Protein AF-A0A7S1UF97-F1 (afdb_monomer_lite)

Sequence (145 aa):
AAAPATSHTPKGPEATPLTDEEKREKLLRYLMAQSEVFAHFLVGREDTGSGSKKTKKGKAKGGRTRMSEAAEDAALMKNALSKQRVTRLDRQPSLIQSGTMRPYQLEGLNWMIRLHDNGVNGILADEMGLGKTLQTISLVAYLRE

Organism: NCBI:txid124430

Radius of gyration: 29.17 Å; chains: 1; bounding box: 97×41×82 Å

Foldseek 3Di:
DDDDDDDDDDDPDDPDPDDPVVVVVVVVVVVVVCVVVVVVLLPPDPPPDDDDDDDDDDDDDDDPDDDDPVNVVVVVVVVVNVPQDQDQDPAFQPVPDPDGQDPVLSVLLSSVVSCVVVVHDDDDPDDPPNPVVVSVVSNVSVVVD

Secondary structure (DSSP, 8-state):
--PPP---PPPP---PPPPHHHHHHHHHHHHHHHHHHHHHHHT---------------------PPPPHHHHHHHHHHHHHHTS-----SS--TT--SS---HHHHHHHHHHHHHHHTT------PPTTS-HHHHHHHHHHHHH-

pLDDT: mean 73.64, std 20.55, range [28.66, 95.69]

Structure (mmCIF, N/CA/C/O backbone):
data_AF-A0A7S1UF97-F1
#
_entry.id   AF-A0A7S1UF97-F1
#
loop_
_atom_site.group_PDB
_atom_site.id
_atom_site.type_symbol
_atom_site.label_atom_id
_atom_site.label_alt_id
_atom_site.label_comp_id
_atom_site.label_asym_id
_atom_site.label_entity_id
_atom_site.label_seq_id
_atom_site.pdbx_PDB_ins_code
_atom_site.Cartn_x
_atom_site.Cartn_y
_atom_site.Cartn_z
_atom_site.occupancy
_atom_site.B_iso_or_equiv
_atom_site.auth_seq_id
_atom_site.auth_comp_id
_atom_site.auth_asym_id
_atom_site.auth_atom_id
_atom_site.pdbx_PDB_model_num
ATOM 1 N N . ALA A 1 1 ? 54.514 -30.286 -62.599 1.00 42.34 1 ALA A N 1
ATOM 2 C CA . ALA A 1 1 ? 53.978 -30.307 -61.225 1.00 42.34 1 ALA A CA 1
ATOM 3 C C . ALA A 1 1 ? 53.023 -29.128 -61.077 1.00 42.34 1 ALA A C 1
ATOM 5 O O . ALA A 1 1 ? 53.484 -27.996 -61.081 1.00 42.34 1 ALA A O 1
ATOM 6 N N . ALA A 1 2 ? 51.714 -29.380 -61.070 1.00 44.16 2 ALA A N 1
ATOM 7 C CA . ALA A 1 2 ? 50.690 -28.356 -60.866 1.00 44.16 2 ALA A CA 1
ATOM 8 C C . ALA A 1 2 ? 50.125 -28.534 -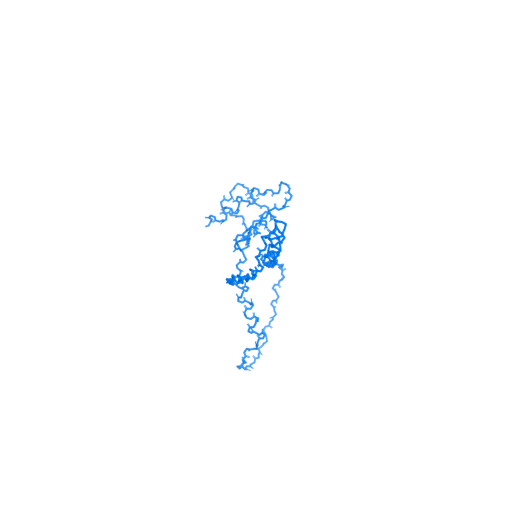59.450 1.00 44.16 2 ALA A C 1
ATOM 10 O O . ALA A 1 2 ? 49.660 -29.622 -59.114 1.00 44.16 2 ALA A O 1
ATOM 11 N N . ALA A 1 3 ? 50.242 -27.506 -58.611 1.00 51.53 3 ALA A N 1
ATOM 12 C CA . ALA A 1 3 ? 49.688 -27.498 -57.259 1.00 51.53 3 ALA A CA 1
ATOM 13 C C . ALA A 1 3 ? 48.173 -27.208 -57.307 1.00 51.53 3 ALA A C 1
ATOM 15 O O . ALA A 1 3 ? 47.750 -26.401 -58.139 1.00 51.53 3 ALA A O 1
ATOM 16 N N . PRO A 1 4 ? 47.345 -27.823 -56.443 1.00 51.22 4 PRO A N 1
ATOM 17 C CA . PRO A 1 4 ? 45.915 -27.548 -56.419 1.00 51.22 4 PRO A CA 1
ATOM 18 C C . PRO A 1 4 ? 45.621 -26.251 -55.651 1.00 51.22 4 PRO A C 1
ATOM 20 O O . PRO A 1 4 ? 46.107 -26.040 -54.541 1.00 51.22 4 PRO A O 1
ATOM 23 N N . ALA A 1 5 ? 44.804 -25.386 -56.253 1.00 52.81 5 ALA A N 1
ATOM 24 C CA . ALA A 1 5 ? 44.288 -24.176 -55.629 1.00 52.81 5 ALA A CA 1
ATOM 25 C C . ALA A 1 5 ? 43.300 -24.535 -54.506 1.00 52.81 5 ALA A C 1
ATOM 27 O O . ALA A 1 5 ? 42.268 -25.159 -54.746 1.00 52.81 5 ALA A O 1
ATOM 28 N N . THR A 1 6 ? 43.608 -24.133 -53.274 1.00 55.62 6 THR A N 1
ATOM 29 C CA . THR A 1 6 ? 42.703 -24.251 -52.127 1.00 55.62 6 THR A CA 1
ATOM 30 C C . THR A 1 6 ? 41.633 -23.164 -52.196 1.00 55.62 6 THR A C 1
ATOM 32 O O . THR A 1 6 ? 41.928 -21.976 -52.062 1.00 55.62 6 THR A O 1
ATOM 35 N N . SER A 1 7 ? 40.380 -23.570 -52.396 1.00 51.47 7 SER A N 1
ATOM 36 C CA . SER A 1 7 ? 39.206 -22.702 -52.334 1.00 51.47 7 SER A CA 1
ATOM 37 C C . SER A 1 7 ? 38.921 -22.285 -50.886 1.00 51.47 7 SER A C 1
ATOM 39 O O . SER A 1 7 ? 38.384 -23.067 -50.102 1.00 51.47 7 SER A O 1
ATOM 41 N N . HIS A 1 8 ? 39.256 -21.046 -50.528 1.00 51.09 8 HIS A N 1
ATOM 42 C CA . HIS A 1 8 ? 38.748 -20.409 -49.315 1.00 51.09 8 HIS A CA 1
ATOM 43 C C . HIS A 1 8 ? 37.303 -19.950 -49.554 1.00 51.09 8 HIS A C 1
ATOM 45 O O . HIS A 1 8 ? 37.058 -18.935 -50.201 1.00 51.09 8 HIS A O 1
ATOM 51 N N . THR A 1 9 ? 36.332 -20.690 -49.026 1.00 59.00 9 THR A N 1
ATOM 52 C CA . THR A 1 9 ? 34.966 -20.185 -48.830 1.00 59.00 9 THR A CA 1
ATOM 53 C C . THR A 1 9 ? 34.961 -19.136 -47.711 1.00 59.00 9 THR A C 1
ATOM 55 O O . THR A 1 9 ? 35.499 -19.418 -46.634 1.00 59.00 9 THR A O 1
ATOM 58 N N . PRO A 1 10 ? 34.366 -17.943 -47.906 1.00 50.44 10 PRO A N 1
ATOM 59 C CA . PRO A 1 10 ? 34.268 -16.946 -46.849 1.00 50.44 10 PRO A CA 1
ATOM 60 C C . PRO A 1 10 ? 33.275 -17.416 -45.779 1.00 50.44 10 PRO A C 1
ATOM 62 O O . PRO A 1 10 ? 32.121 -17.733 -46.068 1.00 50.44 10 PRO A O 1
ATOM 65 N N . LYS A 1 11 ? 33.749 -17.472 -44.530 1.00 56.12 11 LYS A N 1
ATOM 66 C CA . LYS A 1 11 ? 32.928 -17.645 -43.325 1.00 56.12 11 LYS A CA 1
ATOM 67 C C . LYS A 1 11 ? 31.885 -16.514 -43.316 1.00 56.12 11 LYS A C 1
ATOM 69 O O . LYS A 1 11 ? 32.258 -15.351 -43.455 1.00 56.12 11 LYS A O 1
ATOM 74 N N . GLY A 1 12 ? 30.597 -16.851 -43.201 1.00 58.56 12 GLY A N 1
ATOM 75 C CA . GLY A 1 12 ? 29.525 -15.859 -43.034 1.00 58.56 12 GLY A CA 1
ATOM 76 C C . GLY A 1 12 ? 29.777 -14.956 -41.816 1.00 58.56 12 GLY A C 1
ATOM 77 O O . GLY A 1 12 ? 30.593 -15.320 -40.966 1.00 58.56 12 GLY A O 1
ATOM 78 N N . PRO A 1 13 ? 29.119 -13.784 -41.724 1.00 61.34 13 PRO A N 1
ATOM 79 C CA . PRO A 1 13 ? 29.409 -12.807 -40.684 1.00 61.34 13 PRO A CA 1
ATOM 80 C C . PRO A 1 13 ? 29.171 -13.436 -39.309 1.00 61.34 13 PRO A C 1
ATOM 82 O O . PRO A 1 13 ? 28.047 -13.763 -38.931 1.00 61.34 13 PRO A O 1
ATOM 85 N N . GLU A 1 14 ? 30.267 -13.653 -38.591 1.00 62.12 14 GLU A N 1
ATOM 86 C CA . GLU A 1 14 ? 30.290 -14.107 -37.209 1.00 62.12 14 GLU A CA 1
ATOM 87 C C . GLU A 1 14 ? 29.623 -12.999 -36.386 1.00 62.12 14 GLU A C 1
ATOM 89 O O . GLU A 1 14 ? 30.079 -11.857 -36.411 1.00 62.12 14 GLU A O 1
ATOM 94 N N . ALA A 1 15 ? 28.476 -13.289 -35.762 1.00 64.25 15 ALA A N 1
ATOM 95 C CA . ALA A 1 15 ? 27.714 -12.288 -35.025 1.00 64.25 15 ALA A CA 1
ATOM 96 C C . ALA A 1 15 ? 28.602 -11.685 -33.930 1.00 64.25 15 ALA A C 1
ATOM 98 O O . ALA A 1 15 ? 28.942 -12.360 -32.956 1.00 64.25 15 ALA A O 1
ATOM 99 N N . THR A 1 16 ? 29.003 -10.428 -34.115 1.00 71.25 16 THR A N 1
ATOM 100 C CA . THR A 1 16 ? 29.861 -9.714 -33.176 1.00 71.25 16 THR A CA 1
ATOM 101 C C . THR A 1 16 ? 29.188 -9.724 -31.800 1.00 71.25 16 THR A C 1
ATOM 103 O O . THR A 1 16 ? 27.999 -9.395 -31.713 1.00 71.25 16 THR A O 1
ATOM 106 N N . PRO A 1 17 ? 29.890 -10.124 -30.723 1.00 74.75 17 PRO A N 1
ATOM 107 C CA . PRO A 1 17 ? 29.315 -10.108 -29.387 1.00 74.75 17 PRO A CA 1
ATOM 108 C C . PRO A 1 17 ? 28.834 -8.697 -29.059 1.00 74.75 17 PRO A C 1
ATOM 110 O O . PRO A 1 17 ? 29.589 -7.739 -29.224 1.00 74.75 17 PRO A O 1
ATOM 113 N N . LEU A 1 18 ? 27.586 -8.576 -28.601 1.00 76.75 18 LEU A N 1
ATOM 114 C CA . LEU A 1 18 ? 27.044 -7.285 -28.190 1.00 76.75 18 LEU A CA 1
ATOM 115 C C . LEU A 1 18 ? 27.930 -6.654 -27.117 1.00 76.75 18 LEU A C 1
ATOM 117 O O . LEU A 1 18 ? 28.304 -7.313 -26.139 1.00 76.75 18 LEU A O 1
ATOM 121 N N . THR A 1 19 ? 28.188 -5.364 -27.282 1.00 88.69 19 THR A N 1
ATOM 122 C CA . THR A 1 19 ? 28.833 -4.536 -26.267 1.00 88.69 19 THR A CA 1
ATOM 123 C C . THR A 1 19 ? 27.947 -4.443 -25.021 1.00 88.69 19 THR A C 1
ATOM 125 O O . THR A 1 19 ? 26.726 -4.623 -25.078 1.00 88.69 19 THR A O 1
ATOM 128 N N . ASP A 1 20 ? 28.544 -4.186 -23.857 1.00 87.25 20 ASP A N 1
ATOM 129 C CA . ASP A 1 20 ? 27.782 -4.097 -22.605 1.00 87.25 20 ASP A CA 1
ATOM 130 C C . ASP A 1 20 ? 26.798 -2.914 -22.596 1.00 87.25 20 ASP A C 1
ATOM 132 O O . ASP A 1 20 ? 25.737 -3.005 -21.976 1.00 87.25 20 ASP A O 1
ATOM 136 N N . GLU A 1 21 ? 27.094 -1.853 -23.352 1.00 90.88 21 GLU A N 1
ATOM 137 C CA . GLU A 1 21 ? 26.184 -0.734 -23.633 1.00 90.88 21 GLU A CA 1
ATOM 138 C C . GLU A 1 21 ? 24.903 -1.234 -24.325 1.00 90.88 21 GLU A C 1
ATOM 140 O O . GLU A 1 21 ? 23.796 -1.059 -23.813 1.00 90.88 21 GLU A O 1
ATOM 145 N N . GLU A 1 22 ? 25.046 -1.974 -25.428 1.00 91.44 22 GLU A N 1
ATOM 146 C CA . GLU A 1 22 ? 23.915 -2.494 -26.205 1.00 91.44 22 GLU A CA 1
ATOM 147 C C . GLU A 1 22 ? 23.083 -3.513 -25.408 1.00 91.44 22 GLU A C 1
ATOM 149 O O . GLU A 1 22 ? 21.864 -3.609 -25.585 1.00 91.44 22 GLU A O 1
ATOM 154 N N . LYS A 1 23 ? 23.712 -4.274 -24.499 1.00 91.44 23 LYS A N 1
ATOM 155 C CA . LYS A 1 23 ? 22.991 -5.169 -23.575 1.00 91.44 23 LYS A CA 1
ATOM 156 C C . LYS A 1 23 ? 22.139 -4.378 -22.584 1.00 91.44 23 LYS A C 1
ATOM 158 O O . LYS A 1 23 ? 20.981 -4.740 -22.369 1.00 91.44 23 LYS A O 1
ATOM 163 N N . ARG A 1 24 ? 22.684 -3.304 -21.996 1.00 92.56 24 ARG A N 1
ATOM 164 C CA . ARG A 1 24 ? 21.955 -2.431 -21.057 1.00 92.56 24 ARG A CA 1
ATOM 165 C C . ARG A 1 24 ? 20.793 -1.729 -21.746 1.00 92.56 24 ARG A C 1
ATOM 167 O O . ARG A 1 24 ? 19.703 -1.687 -21.181 1.00 92.56 24 ARG A O 1
ATOM 174 N N . GLU A 1 25 ? 20.985 -1.254 -22.973 1.00 94.25 25 GLU A N 1
ATOM 175 C CA . GLU A 1 25 ? 19.912 -0.640 -23.757 1.00 94.25 25 GLU A CA 1
ATOM 176 C C . GLU A 1 25 ? 18.796 -1.629 -24.099 1.00 94.25 25 GLU A C 1
ATOM 178 O O . GLU A 1 25 ? 17.616 -1.308 -23.943 1.00 94.25 25 GLU A O 1
ATOM 183 N N . LYS A 1 26 ? 19.138 -2.849 -24.533 1.00 91.31 26 LYS A N 1
ATOM 184 C CA . LYS A 1 26 ? 18.137 -3.893 -24.802 1.00 91.31 26 LYS A CA 1
ATOM 185 C C . LYS A 1 26 ? 17.369 -4.278 -23.543 1.00 91.31 26 LYS A C 1
ATOM 187 O O . LYS A 1 26 ? 16.148 -4.413 -23.606 1.00 91.31 26 LYS A O 1
ATOM 192 N N . LEU A 1 27 ? 18.061 -4.410 -22.411 1.00 89.94 27 LEU A N 1
ATOM 193 C CA . LEU A 1 27 ? 17.428 -4.679 -21.123 1.00 89.94 27 LEU A CA 1
ATOM 194 C C . LEU A 1 27 ? 16.486 -3.540 -20.720 1.00 89.94 27 LEU A C 1
ATOM 196 O O . LEU A 1 27 ? 15.351 -3.804 -20.338 1.00 89.94 27 LEU A O 1
ATOM 200 N N . LEU A 1 28 ? 16.917 -2.283 -20.851 1.00 92.00 28 LEU A N 1
ATOM 201 C CA . LEU A 1 28 ? 16.079 -1.127 -20.539 1.00 92.00 28 LEU A CA 1
ATOM 202 C C . LEU A 1 28 ? 14.824 -1.102 -21.415 1.00 92.00 28 LEU A C 1
ATOM 204 O O . LEU A 1 28 ? 13.724 -0.965 -20.893 1.00 92.00 28 LEU A O 1
ATOM 208 N N . ARG A 1 29 ? 14.960 -1.297 -22.731 1.00 90.75 29 ARG A N 1
ATOM 209 C CA . ARG A 1 29 ? 13.810 -1.359 -23.649 1.00 90.75 29 ARG A CA 1
ATOM 210 C C . ARG A 1 29 ? 12.855 -2.493 -23.292 1.00 90.75 29 ARG A C 1
ATOM 212 O O . ARG A 1 29 ? 11.646 -2.287 -23.304 1.00 90.75 29 ARG A O 1
ATOM 219 N N . TYR A 1 30 ? 13.392 -3.662 -22.945 1.00 89.06 30 TYR A N 1
ATOM 220 C CA . TYR A 1 30 ? 12.594 -4.790 -22.478 1.00 89.06 30 TYR A CA 1
ATOM 221 C C . TYR A 1 30 ? 11.807 -4.427 -21.212 1.00 89.06 30 TYR A C 1
ATOM 223 O O . TYR A 1 30 ? 10.594 -4.609 -21.180 1.00 89.06 30 TYR A O 1
ATOM 231 N N . LEU A 1 31 ? 12.464 -3.849 -20.203 1.00 88.12 31 LEU A N 1
ATOM 232 C CA . LEU A 1 31 ? 11.817 -3.435 -18.954 1.00 88.12 31 LEU A CA 1
ATOM 233 C C . LEU A 1 31 ? 10.754 -2.349 -19.180 1.00 88.12 31 LEU A C 1
ATOM 235 O O . LEU A 1 31 ? 9.670 -2.425 -18.606 1.00 88.12 31 LEU A O 1
ATOM 239 N N . MET A 1 32 ? 11.026 -1.376 -20.052 1.00 87.75 32 MET A N 1
ATOM 240 C CA . MET A 1 32 ? 10.071 -0.320 -20.398 1.00 87.75 32 MET A CA 1
ATOM 241 C C . MET A 1 32 ? 8.846 -0.882 -21.128 1.00 87.75 32 MET A C 1
ATOM 243 O O . MET A 1 32 ? 7.730 -0.490 -20.806 1.00 87.75 32 MET A O 1
ATOM 247 N N . ALA A 1 33 ? 9.014 -1.849 -22.034 1.00 85.94 33 ALA A N 1
ATOM 248 C CA . ALA A 1 33 ? 7.884 -2.515 -22.688 1.00 85.94 33 ALA A CA 1
ATOM 249 C C . ALA A 1 33 ? 7.003 -3.289 -21.688 1.00 85.94 33 ALA A C 1
ATOM 251 O O . ALA A 1 33 ? 5.784 -3.317 -21.824 1.00 85.94 33 ALA A O 1
ATOM 252 N N . GLN A 1 34 ? 7.600 -3.877 -20.645 1.00 80.44 34 GLN A N 1
ATOM 253 C CA . GLN A 1 34 ? 6.837 -4.529 -19.574 1.00 80.44 34 GLN A CA 1
ATOM 254 C C . GLN A 1 34 ? 6.072 -3.523 -18.690 1.00 80.44 34 GLN A C 1
ATOM 256 O O . GLN A 1 34 ? 5.072 -3.892 -18.078 1.00 80.44 34 GLN A O 1
ATOM 261 N N . SER A 1 35 ? 6.496 -2.253 -18.625 1.00 78.50 35 SER A N 1
ATOM 262 C CA . SER A 1 35 ? 5.857 -1.234 -17.774 1.00 78.50 35 SER A CA 1
ATOM 263 C C . SER A 1 35 ? 4.399 -0.937 -18.150 1.00 78.50 35 SER A C 1
ATOM 265 O O . SER A 1 35 ? 3.582 -0.690 -17.261 1.00 78.50 35 SER A O 1
ATOM 267 N N . GLU A 1 36 ? 4.038 -1.052 -19.432 1.00 72.06 36 GLU A N 1
ATOM 268 C CA . GLU A 1 36 ? 2.660 -0.846 -19.903 1.00 72.06 36 GLU A CA 1
ATOM 269 C C . GLU A 1 36 ? 1.688 -1.875 -19.310 1.00 72.06 36 GLU A C 1
ATOM 271 O O . GLU A 1 36 ? 0.554 -1.546 -18.959 1.00 72.06 36 GLU A O 1
ATOM 276 N N . VAL A 1 37 ? 2.156 -3.112 -19.120 1.00 71.75 37 VAL A N 1
ATOM 277 C CA . VAL A 1 37 ? 1.374 -4.190 -18.502 1.00 71.75 37 VAL A CA 1
ATOM 278 C C . VAL A 1 37 ? 1.132 -3.892 -17.019 1.00 71.75 37 VAL A C 1
ATOM 280 O O . VAL A 1 37 ? 0.024 -4.086 -16.519 1.00 71.75 37 VAL A O 1
ATOM 283 N N . PHE A 1 38 ? 2.134 -3.349 -16.319 1.00 69.38 38 PHE A N 1
ATOM 284 C CA . PHE A 1 38 ? 2.011 -2.973 -14.908 1.00 69.38 38 PHE A CA 1
ATOM 285 C C . PHE A 1 38 ? 1.071 -1.783 -14.684 1.00 69.38 38 PHE A C 1
ATOM 287 O O . PHE A 1 38 ? 0.326 -1.777 -13.703 1.00 69.38 38 PHE A O 1
ATOM 294 N N . ALA A 1 39 ? 1.027 -0.819 -15.610 1.00 72.06 39 ALA A N 1
ATOM 295 C CA . ALA A 1 39 ? 0.117 0.324 -15.525 1.00 72.06 39 ALA A CA 1
ATOM 296 C C . ALA A 1 39 ? -1.361 -0.105 -15.472 1.00 72.06 39 ALA A C 1
ATOM 298 O O . ALA A 1 39 ? -2.137 0.433 -14.682 1.00 72.06 39 ALA A O 1
ATOM 299 N N . HIS A 1 40 ? -1.743 -1.126 -16.244 1.00 70.00 40 HIS A N 1
ATOM 300 C CA . HIS A 1 40 ? -3.104 -1.665 -16.224 1.00 70.00 40 HIS A CA 1
ATOM 301 C C . HIS A 1 40 ? -3.506 -2.215 -14.842 1.00 70.00 40 HIS A C 1
ATOM 303 O O . HIS A 1 40 ? -4.649 -2.043 -14.418 1.00 70.00 40 HIS A O 1
ATOM 309 N N . PHE A 1 41 ? -2.574 -2.831 -14.105 1.00 66.44 41 PHE A N 1
ATOM 310 C CA . PHE A 1 41 ? -2.846 -3.365 -12.765 1.00 66.44 41 PHE A CA 1
ATOM 311 C C . PHE A 1 41 ? -2.980 -2.274 -11.695 1.00 66.44 41 PHE A C 1
ATOM 313 O O . PHE A 1 41 ? -3.750 -2.44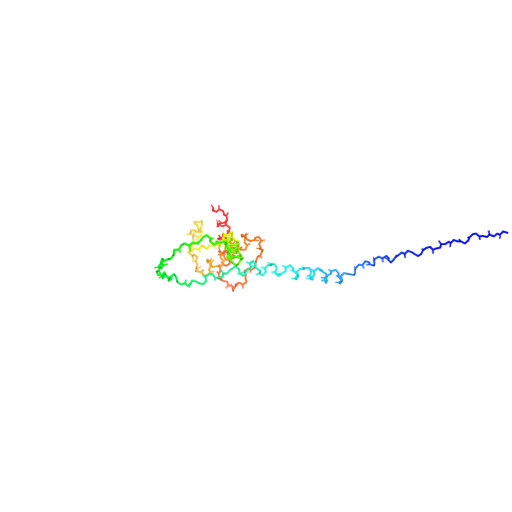5 -10.750 1.00 66.44 41 PHE A O 1
ATOM 320 N N . LEU A 1 42 ? -2.277 -1.144 -11.846 1.00 64.56 42 LEU A N 1
ATOM 321 C CA . LEU A 1 42 ? -2.379 -0.017 -10.911 1.00 64.56 42 LEU A CA 1
ATOM 322 C C . LEU A 1 42 ? -3.669 0.792 -11.087 1.00 64.56 42 LEU A C 1
ATOM 324 O O . LEU A 1 42 ? -4.207 1.292 -10.103 1.00 64.56 42 LEU A O 1
ATOM 328 N N . VAL A 1 43 ? -4.193 0.903 -12.312 1.00 62.81 43 VAL A N 1
ATOM 329 C CA . VAL A 1 43 ? -5.397 1.701 -12.627 1.00 62.81 43 VAL A CA 1
ATOM 330 C C . VAL A 1 43 ? -6.696 0.945 -12.294 1.00 62.81 43 VAL A C 1
ATOM 332 O O . VAL A 1 43 ? -7.775 1.302 -12.765 1.00 62.81 43 VAL A O 1
ATOM 335 N N . GLY A 1 44 ? -6.631 -0.085 -11.440 1.00 56.12 44 GLY A N 1
ATOM 336 C CA . GLY A 1 44 ? -7.810 -0.713 -10.843 1.00 56.12 44 GLY A CA 1
ATOM 337 C C . GLY A 1 44 ? -8.731 0.367 -10.277 1.00 56.12 44 GLY A C 1
ATOM 338 O O . GLY A 1 44 ? -8.405 0.982 -9.264 1.00 56.12 44 GLY A O 1
ATOM 339 N N . ARG A 1 45 ? -9.822 0.633 -11.011 1.00 51.38 45 ARG A N 1
ATOM 340 C CA . ARG A 1 45 ? -10.669 1.828 -10.892 1.00 51.38 45 ARG A CA 1
ATOM 341 C C . ARG A 1 45 ? -10.885 2.196 -9.430 1.00 51.38 45 ARG A C 1
ATOM 343 O O . ARG A 1 45 ? -11.398 1.387 -8.655 1.00 51.38 45 ARG A O 1
ATOM 350 N N . GLU A 1 46 ? -10.559 3.438 -9.084 1.00 45.62 46 GLU A N 1
ATOM 351 C CA . GLU A 1 46 ? -11.147 4.076 -7.917 1.00 45.62 46 GLU A CA 1
ATOM 352 C C . GLU A 1 46 ? -12.663 4.031 -8.097 1.00 45.62 46 GLU A C 1
ATOM 354 O O . GLU A 1 46 ? -13.231 4.720 -8.950 1.00 45.62 46 GLU A O 1
ATOM 359 N N . ASP A 1 47 ? -13.322 3.174 -7.322 1.00 44.59 47 ASP A N 1
ATOM 360 C CA . ASP A 1 47 ? -14.769 3.188 -7.181 1.00 44.59 47 ASP A CA 1
ATOM 361 C C . ASP A 1 47 ? -15.117 4.452 -6.378 1.00 44.59 47 ASP A C 1
ATOM 363 O O . ASP A 1 47 ? -15.292 4.447 -5.154 1.00 44.59 47 ASP A O 1
ATOM 367 N N . THR A 1 48 ? -15.077 5.584 -7.081 1.00 35.81 48 THR A N 1
ATOM 368 C CA . THR A 1 48 ? -15.633 6.853 -6.637 1.00 35.81 48 THR A CA 1
ATOM 369 C C . THR A 1 48 ? -17.134 6.631 -6.543 1.00 35.81 48 THR A C 1
ATOM 371 O O . THR A 1 48 ? -17.847 6.537 -7.542 1.00 35.81 48 THR A O 1
ATOM 374 N N . GLY A 1 49 ? -17.609 6.455 -5.310 1.00 44.84 49 GLY A N 1
ATOM 375 C CA . GLY A 1 49 ? -19.017 6.246 -5.024 1.00 44.84 49 GLY A CA 1
ATOM 376 C C . GLY A 1 49 ? -19.875 7.301 -5.719 1.00 44.84 49 GLY A C 1
ATOM 377 O O . GLY A 1 49 ? -19.795 8.488 -5.416 1.00 44.84 49 GLY A O 1
ATOM 378 N N . SER A 1 50 ? -20.727 6.846 -6.633 1.00 32.16 50 SER A N 1
ATOM 379 C CA . SER A 1 50 ? -21.822 7.629 -7.191 1.00 32.16 50 SER A CA 1
ATOM 380 C C . SER A 1 50 ? -23.109 6.835 -7.034 1.00 32.16 50 SER A C 1
ATOM 382 O O . SER A 1 50 ? -23.215 5.668 -7.412 1.00 32.16 50 SER A O 1
ATOM 384 N N . GLY A 1 51 ? -24.056 7.475 -6.358 1.00 30.36 51 GLY A N 1
ATOM 385 C CA . GLY A 1 51 ? -25.212 6.868 -5.733 1.00 30.36 51 GLY A CA 1
ATOM 386 C C . GLY A 1 51 ? -26.115 6.082 -6.676 1.00 30.36 51 GLY A C 1
ATOM 387 O O . GLY A 1 51 ? -26.454 6.489 -7.785 1.00 30.36 51 GLY A O 1
ATOM 388 N N . SER A 1 52 ? -26.600 4.971 -6.134 1.00 30.00 52 SER A N 1
ATOM 389 C CA . SER A 1 52 ? -27.772 4.250 -6.608 1.00 30.00 52 SER A CA 1
ATOM 390 C C . SER A 1 52 ? -28.945 5.217 -6.829 1.00 30.00 52 SER A C 1
ATOM 392 O O . SER A 1 52 ? -29.561 5.691 -5.874 1.00 30.00 52 SER A O 1
ATOM 394 N N . LYS A 1 53 ? -29.295 5.496 -8.090 1.00 28.88 53 LYS A N 1
ATOM 395 C CA . LYS A 1 53 ? -30.598 6.069 -8.446 1.00 28.88 53 LYS A CA 1
ATOM 396 C C . LYS A 1 53 ? -31.400 5.019 -9.202 1.00 28.88 53 LYS A C 1
ATOM 398 O O . LYS A 1 53 ? -31.315 4.886 -10.418 1.00 28.88 53 LYS A O 1
ATOM 403 N N . LYS A 1 54 ? -32.196 4.258 -8.444 1.00 30.89 54 LYS A N 1
ATOM 404 C CA . LYS A 1 54 ? -33.304 3.455 -8.974 1.00 30.89 54 LYS A CA 1
ATOM 405 C C . LYS A 1 54 ? -34.232 4.371 -9.778 1.00 30.89 54 LYS A C 1
ATOM 407 O O . LYS A 1 54 ? -34.896 5.225 -9.194 1.00 30.89 54 LYS A O 1
ATOM 412 N N . THR A 1 55 ? -34.355 4.148 -11.082 1.00 28.66 55 THR A N 1
ATOM 413 C CA . THR A 1 55 ? -35.504 4.618 -11.865 1.00 28.66 55 THR A CA 1
ATOM 414 C C . THR A 1 55 ? -36.316 3.422 -12.356 1.00 28.66 55 THR A C 1
ATOM 416 O O . THR A 1 55 ? -35.802 2.351 -12.674 1.00 28.66 55 THR A O 1
ATOM 419 N N . LYS A 1 56 ? -37.636 3.581 -12.248 1.00 32.59 56 LYS A N 1
ATOM 420 C CA . LYS A 1 56 ? -38.656 2.537 -12.334 1.00 32.59 56 LYS A CA 1
ATOM 421 C C . LYS A 1 56 ? -38.798 1.934 -13.738 1.00 32.59 56 LYS A C 1
ATOM 423 O O . LYS A 1 56 ? -38.826 2.625 -14.745 1.00 32.59 56 LYS A O 1
ATOM 428 N N . LYS A 1 57 ? -39.034 0.624 -13.698 1.00 29.88 57 LYS A N 1
ATOM 429 C CA . LYS A 1 57 ? -39.637 -0.309 -14.662 1.00 29.88 57 LYS A CA 1
ATOM 430 C C . LYS A 1 57 ? -40.678 0.307 -15.621 1.00 29.88 57 LYS A C 1
ATOM 432 O O . LYS A 1 57 ? -41.728 0.763 -15.176 1.00 29.88 57 LYS A O 1
ATOM 437 N N . GLY A 1 58 ? -40.439 0.156 -16.926 1.00 30.56 58 GLY A N 1
ATOM 438 C CA . GLY A 1 58 ? -41.442 0.195 -17.996 1.00 30.56 58 GLY A CA 1
ATOM 439 C C . GLY A 1 58 ? -41.412 -1.125 -18.774 1.00 30.56 58 GLY A C 1
ATOM 440 O O . GLY A 1 58 ? -40.353 -1.580 -19.191 1.00 30.56 58 GLY A O 1
ATOM 441 N N . LYS A 1 59 ? -42.564 -1.789 -18.882 1.00 38.78 59 LYS A N 1
ATOM 442 C CA . LYS A 1 59 ? -42.767 -3.125 -19.464 1.00 38.78 59 LYS A CA 1
ATOM 443 C C . LYS A 1 59 ? -42.978 -3.007 -20.978 1.00 38.78 59 LYS A C 1
ATOM 445 O O . LYS A 1 59 ? -43.895 -2.306 -21.385 1.00 38.78 59 LYS A O 1
ATOM 450 N N . ALA A 1 60 ? -42.225 -3.751 -21.789 1.00 33.06 60 ALA A N 1
ATOM 451 C CA . ALA A 1 60 ? -42.583 -4.037 -23.180 1.00 33.06 60 ALA A CA 1
ATOM 452 C C . ALA A 1 60 ? -42.129 -5.447 -23.593 1.00 33.06 60 ALA A C 1
ATOM 454 O O . ALA A 1 60 ? -41.329 -6.094 -22.926 1.00 33.06 60 ALA A O 1
ATOM 455 N N . LYS A 1 61 ? -42.774 -5.944 -24.640 1.00 37.09 61 LYS A N 1
ATOM 456 C CA . LYS A 1 61 ? -43.190 -7.322 -24.898 1.00 37.09 61 LYS A CA 1
ATOM 457 C C . LYS A 1 61 ? -42.441 -7.862 -26.120 1.00 37.09 61 LYS A C 1
ATOM 459 O O . LYS A 1 61 ? -42.411 -7.169 -27.122 1.00 37.09 61 LYS A O 1
ATOM 464 N N . GLY A 1 62 ? -41.978 -9.114 -26.053 1.00 40.00 62 GLY A N 1
ATOM 465 C CA . GLY A 1 62 ? -41.805 -10.005 -27.210 1.00 40.00 62 GLY A CA 1
ATOM 466 C C . GLY A 1 62 ? -40.634 -9.721 -28.161 1.00 40.00 62 GLY A C 1
ATOM 467 O O . GLY A 1 62 ? -40.614 -8.724 -28.865 1.00 40.00 62 GLY A O 1
ATOM 468 N N . GLY A 1 63 ? -39.718 -10.685 -28.257 1.00 37.00 63 GLY A N 1
ATOM 469 C CA . GLY A 1 63 ? -38.715 -10.757 -29.319 1.00 37.00 63 GLY A CA 1
ATOM 470 C C . GLY A 1 63 ? -37.527 -11.605 -28.885 1.00 37.00 63 GLY A C 1
ATOM 471 O O . GLY A 1 63 ? -36.767 -11.200 -28.013 1.00 37.00 63 GLY A O 1
ATOM 472 N N . ARG A 1 64 ? -37.373 -12.804 -29.462 1.00 51.91 64 ARG A N 1
ATOM 473 C CA . ARG A 1 64 ? -36.129 -13.584 -29.376 1.00 51.91 64 ARG A CA 1
ATOM 474 C C . ARG A 1 64 ? -35.072 -12.860 -30.213 1.00 51.91 64 ARG A C 1
ATOM 476 O O . ARG A 1 64 ? -34.867 -13.189 -31.376 1.00 51.91 64 ARG A O 1
ATOM 483 N N . THR A 1 65 ? -34.463 -11.830 -29.645 1.00 48.75 65 THR A N 1
ATOM 484 C CA . THR A 1 65 ? -33.395 -11.072 -30.298 1.00 48.75 65 THR A CA 1
ATOM 485 C C . THR A 1 65 ? -32.091 -11.841 -30.118 1.00 48.75 65 THR A C 1
ATOM 487 O O . THR A 1 65 ? -31.683 -12.109 -28.988 1.00 48.75 65 THR A O 1
ATOM 490 N N . ARG A 1 66 ? -31.456 -12.233 -31.232 1.00 57.78 66 ARG A N 1
ATOM 491 C CA . ARG A 1 66 ? -30.040 -12.626 -31.245 1.00 57.78 66 ARG A CA 1
ATOM 492 C C . ARG A 1 66 ? -29.256 -11.480 -30.611 1.00 57.78 66 ARG A C 1
ATOM 494 O O . ARG A 1 66 ? -29.456 -10.336 -31.016 1.00 57.78 66 ARG A O 1
ATOM 501 N N . MET A 1 67 ? -28.468 -11.772 -29.579 1.00 58.50 67 MET A N 1
ATOM 502 C CA . MET A 1 67 ? -27.653 -10.758 -28.912 1.00 58.50 67 MET A CA 1
ATOM 503 C C . MET A 1 67 ? -26.820 -10.030 -29.974 1.00 58.50 67 MET A C 1
ATOM 505 O O . MET A 1 67 ? -26.251 -10.657 -30.860 1.00 58.50 67 MET A O 1
ATOM 509 N N . SER A 1 68 ? -26.844 -8.699 -29.955 1.00 73.25 68 SER A N 1
ATOM 510 C CA . SER A 1 68 ? -25.960 -7.902 -30.802 1.00 73.25 68 SER A CA 1
ATOM 511 C C . SER A 1 68 ? -24.518 -8.103 -30.342 1.00 73.25 68 SER A C 1
ATOM 513 O O . SER A 1 68 ? -24.297 -8.204 -29.137 1.00 73.25 68 SER A O 1
ATOM 515 N N . GLU A 1 69 ? -23.555 -8.052 -31.256 1.00 71.25 69 GLU A N 1
ATOM 516 C CA . GLU A 1 69 ? -22.109 -8.117 -30.973 1.00 71.25 69 GLU A CA 1
ATOM 517 C C . GLU A 1 69 ? -21.699 -7.189 -29.809 1.00 71.25 69 GLU A C 1
ATOM 519 O O . GLU A 1 69 ? -21.086 -7.626 -28.845 1.00 71.25 69 GLU A O 1
ATOM 524 N N . ALA A 1 70 ? -22.222 -5.957 -29.765 1.00 72.88 70 ALA A N 1
ATOM 525 C CA . ALA A 1 70 ? -21.988 -5.017 -28.660 1.00 72.88 70 ALA A CA 1
ATOM 526 C C . ALA A 1 70 ? -22.509 -5.485 -27.280 1.00 72.88 70 ALA A C 1
ATOM 528 O O . ALA A 1 70 ? -21.991 -5.087 -26.237 1.00 72.88 70 ALA A O 1
ATOM 529 N N . ALA A 1 71 ? -23.559 -6.309 -27.250 1.00 76.06 71 ALA A N 1
ATOM 530 C CA . ALA A 1 71 ? -24.086 -6.891 -26.016 1.00 76.06 71 ALA A CA 1
ATOM 531 C C . ALA A 1 71 ? -23.265 -8.114 -25.584 1.00 76.06 71 ALA A C 1
ATOM 533 O O . ALA A 1 71 ? -23.128 -8.354 -24.384 1.00 76.06 71 ALA A O 1
ATOM 534 N N . GLU A 1 72 ? -22.709 -8.856 -26.545 1.00 69.38 72 GLU A N 1
ATOM 535 C CA . GLU A 1 72 ? -21.748 -9.934 -26.301 1.00 69.38 72 GLU A CA 1
ATOM 536 C C . GLU A 1 72 ? -20.427 -9.364 -25.758 1.00 69.38 72 GLU A C 1
ATOM 538 O O . GLU A 1 72 ? -19.966 -9.820 -24.710 1.00 69.38 72 GLU A O 1
ATOM 543 N N . ASP A 1 73 ? -19.911 -8.280 -26.344 1.00 69.81 73 ASP A N 1
ATOM 544 C CA . ASP A 1 73 ? -18.721 -7.560 -25.870 1.00 69.81 73 ASP A CA 1
ATOM 545 C C . ASP A 1 73 ? -18.916 -6.957 -24.476 1.00 69.81 73 ASP A C 1
ATOM 547 O O . ASP A 1 73 ? -18.069 -7.104 -23.591 1.00 69.81 73 ASP A O 1
ATOM 551 N N . ALA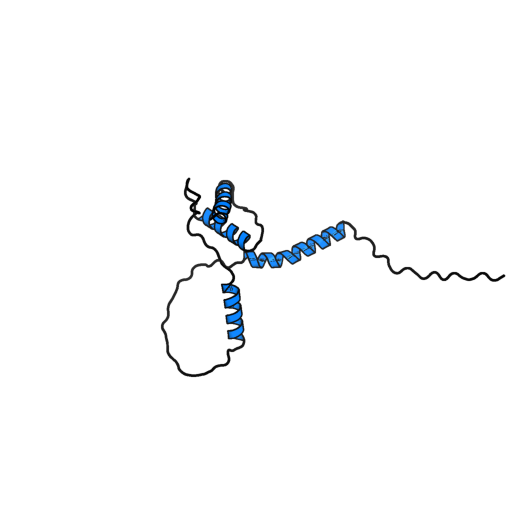 A 1 74 ? -20.066 -6.324 -24.222 1.00 76.31 74 ALA A N 1
ATOM 552 C CA . ALA A 1 74 ? -20.383 -5.789 -22.900 1.00 76.31 74 ALA A CA 1
ATOM 553 C C . ALA A 1 74 ? -20.510 -6.901 -21.845 1.00 76.31 74 ALA A C 1
ATOM 555 O O . ALA A 1 74 ? -20.097 -6.720 -20.696 1.00 76.31 74 ALA A O 1
ATOM 556 N N . ALA A 1 75 ? -21.068 -8.059 -22.214 1.00 73.31 75 ALA A N 1
ATOM 557 C CA . ALA A 1 75 ? -21.155 -9.214 -21.328 1.00 73.31 75 ALA A CA 1
ATOM 558 C C . ALA A 1 75 ? -19.770 -9.814 -21.048 1.00 73.31 75 ALA A C 1
ATOM 560 O O . ALA A 1 75 ? -19.478 -10.145 -19.896 1.00 73.31 75 ALA A O 1
ATOM 561 N N . LEU A 1 76 ? -18.901 -9.889 -22.060 1.00 69.62 76 LEU A N 1
ATOM 562 C CA . LEU A 1 76 ? -17.521 -10.346 -21.927 1.00 69.62 76 LEU A CA 1
ATOM 563 C C . LEU A 1 76 ? -16.720 -9.415 -21.006 1.00 69.62 76 LEU A C 1
ATOM 565 O O . LEU A 1 76 ? -16.070 -9.883 -20.069 1.00 69.62 76 LEU A O 1
ATOM 569 N N . MET A 1 77 ? -16.854 -8.099 -21.194 1.00 63.81 77 MET A N 1
ATOM 570 C CA . MET A 1 77 ? -16.205 -7.087 -20.359 1.00 63.81 77 MET A CA 1
ATOM 571 C C . MET A 1 77 ? -16.717 -7.136 -18.916 1.00 63.81 77 MET A C 1
ATOM 573 O O . MET A 1 77 ? -15.928 -7.115 -17.976 1.00 63.81 77 MET A O 1
ATOM 577 N N . LYS A 1 78 ? -18.029 -7.297 -18.707 1.00 61.81 78 LYS A N 1
ATOM 578 C CA . LYS A 1 78 ? -18.624 -7.438 -17.369 1.00 61.81 78 LYS A CA 1
ATOM 579 C C . LYS A 1 78 ? -18.157 -8.708 -16.654 1.00 61.81 78 LYS A C 1
ATOM 581 O O . LYS A 1 78 ? -17.954 -8.683 -15.444 1.00 61.81 78 LYS A O 1
ATOM 586 N N . ASN A 1 79 ? -17.963 -9.802 -17.389 1.00 59.81 79 ASN A N 1
ATOM 587 C CA . ASN A 1 79 ? -17.478 -11.063 -16.833 1.00 59.81 79 ASN A CA 1
ATOM 588 C C . ASN A 1 79 ? -15.978 -10.984 -16.485 1.00 59.81 79 ASN A C 1
ATOM 590 O O . ASN A 1 79 ? -15.574 -11.410 -15.404 1.00 59.81 79 ASN A O 1
ATOM 594 N N . ALA A 1 80 ? -15.166 -10.356 -17.343 1.00 60.62 80 ALA A N 1
ATOM 595 C CA . ALA A 1 80 ? -13.759 -10.063 -17.065 1.00 60.62 80 ALA A CA 1
ATOM 596 C C . ALA A 1 80 ? -13.591 -9.161 -15.828 1.00 60.62 80 ALA A C 1
ATOM 598 O O . ALA A 1 80 ? -12.796 -9.468 -14.944 1.00 60.62 80 ALA A O 1
ATOM 599 N N . LEU A 1 81 ? -14.420 -8.119 -15.710 1.00 55.28 81 LEU A N 1
ATOM 600 C CA . LEU A 1 81 ? -14.463 -7.229 -14.545 1.00 55.28 81 LEU A CA 1
ATOM 601 C C . LEU A 1 81 ? -14.950 -7.941 -13.275 1.00 55.28 81 LEU A C 1
ATOM 603 O O . LEU A 1 81 ? -14.455 -7.664 -12.189 1.00 55.28 81 LEU A O 1
ATOM 607 N N . SER A 1 82 ? -15.883 -8.892 -13.392 1.00 54.88 82 SER A N 1
ATOM 608 C CA . SER A 1 82 ? -16.386 -9.654 -12.239 1.00 54.88 82 SER A CA 1
ATOM 609 C C . SER A 1 82 ? -15.358 -10.613 -11.629 1.00 54.88 82 SER A C 1
ATOM 611 O O . SER A 1 82 ? -15.501 -11.007 -10.473 1.00 54.88 82 SER A O 1
ATOM 613 N N . LYS A 1 83 ? -14.311 -10.978 -12.382 1.00 55.31 83 LYS A N 1
ATOM 614 C CA . LYS A 1 83 ? -13.222 -11.840 -11.897 1.00 55.31 83 LYS A CA 1
ATOM 615 C C . LYS A 1 83 ? -12.167 -11.087 -11.091 1.00 55.31 83 LYS A C 1
ATOM 617 O O . LYS A 1 83 ? -11.420 -11.725 -10.353 1.00 55.31 83 LYS A O 1
ATOM 622 N N . GLN A 1 84 ? -12.104 -9.761 -11.197 1.00 59.69 84 GLN A N 1
ATOM 623 C CA . GLN A 1 84 ? -11.142 -8.965 -10.447 1.00 59.69 84 GLN A CA 1
ATOM 624 C C . GLN A 1 84 ? -11.722 -8.647 -9.065 1.00 59.69 84 GLN A C 1
ATOM 626 O O . GLN A 1 84 ? -12.501 -7.712 -8.887 1.00 59.69 84 GLN A O 1
ATOM 631 N N . ARG A 1 85 ? -11.376 -9.473 -8.072 1.00 63.44 85 ARG A N 1
ATOM 632 C CA . ARG A 1 85 ? -11.743 -9.234 -6.671 1.00 63.44 85 ARG A CA 1
ATOM 633 C C . ARG A 1 85 ? -11.032 -7.973 -6.189 1.00 63.44 85 ARG A C 1
ATOM 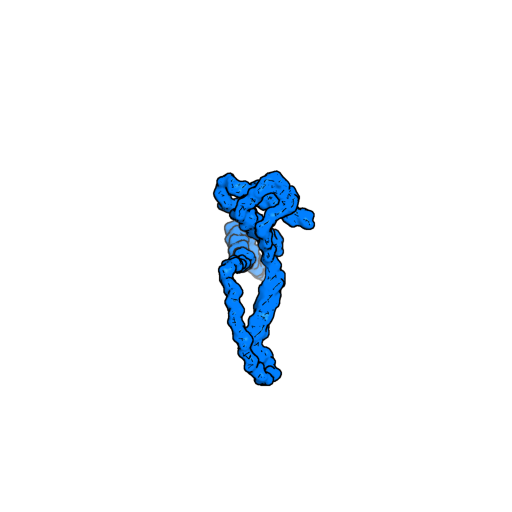635 O O . ARG A 1 85 ? -9.840 -7.996 -5.919 1.00 63.44 85 ARG A O 1
ATOM 642 N N . VAL A 1 86 ? -11.765 -6.870 -6.073 1.00 69.06 86 VAL A N 1
ATOM 643 C CA . VAL A 1 86 ? -11.266 -5.678 -5.385 1.00 69.06 86 VAL A CA 1
ATOM 644 C C . VAL A 1 86 ? -11.520 -5.870 -3.897 1.00 69.06 86 VAL A C 1
ATOM 646 O O . VAL A 1 86 ? -12.643 -5.700 -3.424 1.00 69.06 86 VAL A O 1
ATOM 649 N N . THR A 1 87 ? -10.483 -6.241 -3.152 1.00 75.94 87 THR A N 1
ATOM 650 C CA . THR A 1 87 ? -10.559 -6.261 -1.691 1.00 75.94 87 THR A CA 1
ATOM 651 C C . THR A 1 87 ? -10.580 -4.819 -1.175 1.00 75.94 87 THR A C 1
ATOM 653 O O . THR A 1 87 ? -9.709 -4.013 -1.515 1.00 75.94 87 THR A O 1
ATOM 656 N N . ARG A 1 88 ? -11.603 -4.478 -0.383 1.00 84.81 88 ARG A N 1
ATOM 657 C CA . ARG A 1 88 ? -11.715 -3.200 0.327 1.00 84.81 88 ARG A CA 1
ATOM 658 C C . ARG A 1 88 ? -12.063 -3.471 1.785 1.00 84.81 88 ARG A C 1
ATOM 660 O O . ARG A 1 88 ? -13.181 -3.857 2.107 1.00 84.81 88 ARG A O 1
ATOM 667 N N . LEU A 1 89 ? -11.077 -3.295 2.647 1.00 87.56 89 LEU A N 1
ATOM 668 C CA . LEU A 1 89 ? -11.206 -3.341 4.090 1.00 87.56 89 LEU A CA 1
ATOM 669 C C . LEU A 1 89 ? -11.650 -1.974 4.606 1.00 87.56 89 LEU A C 1
ATOM 671 O O . LEU A 1 89 ? -10.951 -0.979 4.414 1.00 87.56 89 LEU A O 1
ATOM 675 N N . ASP A 1 90 ? -12.781 -1.956 5.307 1.00 88.56 90 ASP A N 1
ATOM 676 C CA . ASP A 1 90 ? -13.273 -0.783 6.043 1.00 88.56 90 ASP A CA 1
ATOM 677 C C . ASP A 1 90 ? -12.833 -0.795 7.518 1.00 88.56 90 ASP A C 1
ATOM 679 O O . ASP A 1 90 ? -13.071 0.155 8.264 1.00 88.56 90 ASP A O 1
ATOM 683 N N . ARG A 1 91 ? -12.216 -1.894 7.970 1.00 90.06 91 ARG A N 1
ATOM 684 C CA . ARG A 1 91 ? -11.742 -2.095 9.344 1.00 90.06 91 ARG A CA 1
ATOM 685 C C . ARG A 1 91 ? -10.359 -2.731 9.337 1.00 90.06 91 ARG A C 1
ATOM 687 O O . ARG A 1 91 ? -10.011 -3.448 8.405 1.00 90.06 91 ARG A O 1
ATOM 694 N N . GLN A 1 92 ? -9.591 -2.464 10.389 1.00 92.38 92 GLN A N 1
ATOM 695 C CA . GLN A 1 92 ? -8.282 -3.085 10.580 1.00 92.38 92 GLN A CA 1
ATOM 696 C C . GLN A 1 92 ? -8.403 -4.600 10.824 1.00 92.38 92 GLN A C 1
ATOM 698 O O . GLN A 1 92 ? -9.430 -5.036 11.356 1.00 92.38 92 GLN A O 1
ATOM 703 N N . PRO A 1 93 ? -7.358 -5.383 10.502 1.00 92.81 93 PRO A N 1
ATOM 704 C CA . PRO A 1 93 ? -7.290 -6.803 10.838 1.00 92.81 93 PRO A CA 1
ATOM 705 C C . PRO A 1 93 ? -7.476 -7.042 12.340 1.00 92.81 93 PRO A C 1
ATOM 707 O O . PRO A 1 93 ? -6.991 -6.276 13.177 1.00 92.81 93 PRO A O 1
ATOM 710 N N . SER A 1 94 ? -8.154 -8.130 12.684 1.00 91.81 94 SER A N 1
ATOM 711 C CA . SER A 1 94 ? -8.477 -8.539 14.055 1.00 91.81 94 SER A CA 1
ATOM 712 C C . SER A 1 94 ? -7.246 -8.804 14.931 1.00 91.81 94 SER A C 1
ATOM 714 O O . SER A 1 94 ? -7.304 -8.633 16.152 1.00 91.81 94 SER A O 1
ATOM 716 N N . LEU A 1 95 ? -6.113 -9.172 14.323 1.00 92.75 95 LEU A N 1
ATOM 717 C CA . LEU A 1 95 ? -4.840 -9.334 15.031 1.00 92.75 95 LEU A CA 1
ATOM 718 C C . LEU A 1 95 ? -4.241 -8.009 15.533 1.00 92.75 95 LEU A C 1
ATOM 720 O O . LEU A 1 95 ? -3.387 -8.027 16.422 1.00 92.75 95 LEU A O 1
ATOM 724 N N . ILE A 1 96 ? -4.671 -6.860 15.006 1.00 92.44 96 ILE A N 1
ATOM 725 C CA . ILE A 1 96 ? -4.209 -5.549 15.468 1.00 92.44 96 ILE A CA 1
ATOM 726 C C . ILE A 1 96 ? -5.082 -5.108 16.646 1.00 92.44 96 ILE A C 1
ATOM 728 O O . ILE A 1 96 ? -6.169 -4.564 16.462 1.00 92.44 96 ILE A O 1
ATOM 732 N N . GLN A 1 97 ? -4.600 -5.352 17.867 1.00 88.19 97 GLN A N 1
ATOM 733 C CA . GLN A 1 97 ? -5.338 -5.063 19.108 1.00 88.19 97 GLN A CA 1
ATOM 734 C C . GLN A 1 97 ? -4.856 -3.790 19.820 1.00 88.19 97 GLN A C 1
ATOM 736 O O . GLN A 1 97 ? -5.628 -3.119 20.503 1.00 88.19 97 GLN A O 1
ATOM 741 N N . SER A 1 98 ? -3.580 -3.432 19.661 1.00 83.75 98 SER A N 1
ATOM 742 C CA . SER A 1 98 ? -2.973 -2.268 20.31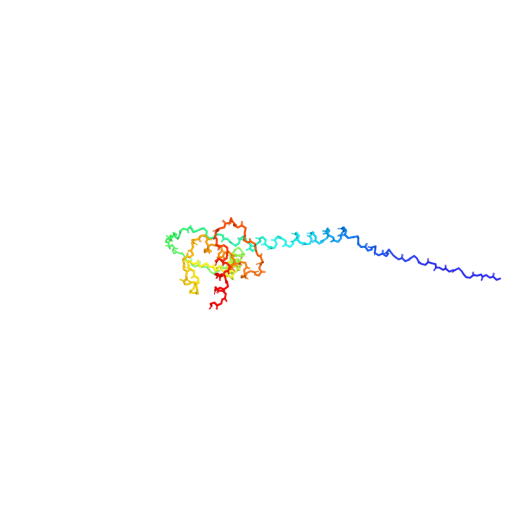4 1.00 83.75 98 SER A CA 1
ATOM 743 C C . SER A 1 98 ? -3.009 -1.043 19.399 1.00 83.75 98 SER A C 1
ATOM 745 O O . SER A 1 98 ? -2.039 -0.739 18.709 1.00 83.75 98 SER A O 1
ATOM 747 N N . GLY A 1 99 ? -4.137 -0.332 19.412 1.00 85.38 99 GLY A N 1
ATOM 748 C CA . GLY A 1 99 ? -4.336 0.918 18.673 1.00 85.38 99 GLY A CA 1
ATOM 749 C C . GLY A 1 99 ? -5.275 0.792 17.472 1.00 85.38 99 GLY A C 1
ATOM 750 O O . GLY A 1 99 ? -5.588 -0.305 17.009 1.00 85.38 99 GLY A O 1
ATOM 751 N N . THR A 1 100 ? -5.746 1.942 16.983 1.00 91.81 100 THR A N 1
ATOM 752 C CA . THR A 1 100 ? -6.682 2.032 15.855 1.00 91.81 100 THR A CA 1
ATOM 753 C C . THR A 1 100 ? -5.982 2.597 14.626 1.00 91.81 100 THR A C 1
ATOM 755 O O . THR A 1 100 ? -5.360 3.660 14.700 1.00 91.81 100 THR A O 1
ATOM 758 N N . MET A 1 101 ? -6.106 1.913 13.489 1.00 94.38 101 MET A N 1
ATOM 759 C CA . MET A 1 101 ? -5.615 2.427 12.213 1.00 94.38 101 MET A CA 1
ATOM 760 C C . MET A 1 101 ? -6.411 3.663 11.785 1.00 94.38 101 MET A C 1
ATOM 762 O O . MET A 1 101 ? -7.639 3.705 11.871 1.00 94.38 101 MET A O 1
ATOM 766 N N . ARG A 1 102 ? -5.707 4.679 11.289 1.00 94.00 102 ARG A N 1
ATOM 767 C CA . ARG A 1 102 ? -6.321 5.872 10.690 1.00 94.00 102 ARG A CA 1
ATOM 768 C C . ARG A 1 102 ? -6.815 5.561 9.269 1.00 94.00 102 ARG A C 1
ATOM 770 O O . ARG A 1 102 ? -6.267 4.659 8.637 1.00 94.00 102 ARG A O 1
ATOM 777 N N . PRO A 1 103 ? -7.777 6.327 8.720 1.00 93.19 103 PRO A N 1
ATOM 778 C CA . PRO A 1 103 ? -8.334 6.066 7.388 1.00 93.19 103 PRO A CA 1
ATOM 779 C C . PRO A 1 103 ? -7.277 5.935 6.283 1.00 93.19 103 PRO A C 1
ATOM 781 O O . PRO A 1 103 ? -7.274 4.948 5.558 1.00 93.19 103 PRO A O 1
ATOM 784 N N . TYR A 1 104 ? -6.293 6.837 6.245 1.00 93.19 104 TYR A N 1
ATOM 785 C CA . TYR A 1 104 ? -5.198 6.772 5.268 1.00 93.19 104 TYR A CA 1
ATOM 786 C C . TYR A 1 104 ? -4.324 5.511 5.416 1.00 93.19 104 TYR A C 1
ATOM 788 O O . TYR A 1 104 ? -3.739 5.032 4.452 1.00 93.19 104 TYR A O 1
ATOM 796 N N . GLN A 1 105 ? -4.231 4.935 6.621 1.00 94.75 105 GLN A N 1
ATOM 797 C CA . GLN A 1 105 ? -3.491 3.689 6.849 1.00 94.75 105 GLN A CA 1
ATOM 798 C C . GLN A 1 105 ? -4.270 2.485 6.324 1.00 94.75 105 GLN A C 1
ATOM 800 O O . GLN A 1 105 ? -3.658 1.544 5.825 1.00 94.75 105 GLN A O 1
ATOM 805 N N . LEU A 1 106 ? -5.603 2.517 6.416 1.00 93.56 106 LEU A N 1
ATOM 806 C CA . LEU A 1 106 ? -6.473 1.512 5.802 1.00 93.56 106 LEU A CA 1
ATOM 807 C C . LEU A 1 106 ? -6.449 1.623 4.275 1.00 93.56 106 LEU A C 1
ATOM 809 O O . LEU A 1 106 ? -6.452 0.605 3.591 1.00 93.56 106 LEU A O 1
ATOM 813 N N . GLU A 1 107 ? -6.378 2.834 3.726 1.00 91.94 107 GLU A N 1
ATOM 814 C CA . GLU A 1 107 ? -6.191 3.052 2.287 1.00 91.94 107 GLU A CA 1
ATOM 815 C C . GLU A 1 107 ? -4.847 2.493 1.804 1.00 91.94 107 GLU A C 1
ATOM 817 O O . GLU A 1 107 ? -4.827 1.715 0.849 1.00 91.94 107 GLU A O 1
ATOM 822 N N . GLY A 1 108 ? -3.750 2.781 2.515 1.00 93.19 108 GLY A N 1
ATOM 823 C CA . GLY A 1 108 ? -2.435 2.196 2.232 1.00 93.19 108 GLY A CA 1
ATOM 824 C C . GLY A 1 108 ? -2.421 0.666 2.343 1.00 93.19 108 GLY A C 1
ATOM 825 O O . GLY A 1 108 ? -1.857 -0.019 1.490 1.00 93.19 108 GLY A O 1
ATOM 826 N N . LEU A 1 109 ? -3.110 0.103 3.341 1.00 94.25 109 LEU A N 1
ATOM 827 C CA . LEU A 1 109 ? -3.292 -1.345 3.476 1.00 94.25 109 LEU A CA 1
ATOM 828 C C . LEU A 1 109 ? -4.061 -1.937 2.287 1.00 94.25 109 LEU A C 1
ATOM 830 O O . LEU A 1 109 ? -3.604 -2.906 1.687 1.00 94.25 109 LEU A O 1
ATOM 834 N N . ASN A 1 110 ? -5.192 -1.340 1.908 1.00 92.94 110 ASN A N 1
ATOM 835 C CA . ASN A 1 110 ? -5.981 -1.769 0.752 1.00 92.94 110 ASN A CA 1
ATOM 836 C C . ASN A 1 110 ? -5.178 -1.709 -0.550 1.00 92.94 110 ASN A C 1
ATOM 838 O O . ASN A 1 110 ? -5.299 -2.595 -1.396 1.00 92.94 110 ASN A O 1
ATOM 842 N N . TRP A 1 111 ? -4.337 -0.687 -0.709 1.00 90.94 111 TRP A N 1
ATOM 843 C CA . TRP A 1 111 ? -3.428 -0.584 -1.843 1.00 90.94 111 TRP A CA 1
ATOM 844 C C . TRP A 1 111 ? -2.419 -1.740 -1.870 1.00 90.94 111 TRP A C 1
ATOM 846 O O . TRP A 1 111 ? -2.290 -2.409 -2.894 1.00 90.94 111 TRP A O 1
ATOM 856 N N . MET A 1 112 ? -1.779 -2.056 -0.740 1.00 93.38 112 MET A N 1
ATOM 857 C CA . MET A 1 112 ? -0.852 -3.193 -0.656 1.00 93.38 112 MET A CA 1
ATOM 858 C C . MET A 1 112 ? -1.531 -4.547 -0.884 1.00 93.38 112 MET A C 1
ATOM 860 O O . MET A 1 112 ? -0.943 -5.423 -1.512 1.00 93.38 112 MET A O 1
ATOM 864 N N . ILE A 1 113 ? -2.771 -4.725 -0.423 1.00 92.38 113 ILE A N 1
ATOM 865 C CA . ILE A 1 113 ? -3.542 -5.947 -0.687 1.00 92.38 113 ILE A CA 1
ATOM 866 C C . ILE A 1 113 ? -3.789 -6.105 -2.189 1.00 92.38 113 ILE A C 1
ATOM 868 O O . ILE A 1 113 ? -3.592 -7.187 -2.729 1.00 92.38 113 ILE A O 1
ATOM 872 N N . ARG A 1 114 ? -4.137 -5.023 -2.897 1.00 88.38 114 ARG A N 1
ATOM 873 C CA . ARG A 1 114 ? -4.295 -5.068 -4.361 1.00 88.38 114 ARG A CA 1
ATOM 874 C C . ARG A 1 114 ? -2.995 -5.432 -5.062 1.00 88.38 114 ARG A C 1
ATOM 876 O O . ARG A 1 114 ? -3.024 -6.189 -6.025 1.00 88.38 114 ARG A O 1
ATO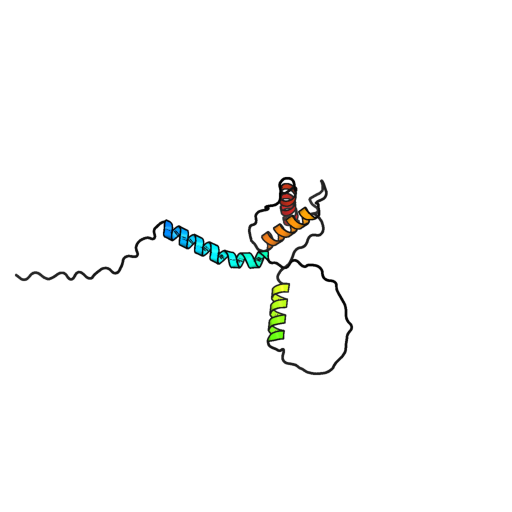M 883 N N . LEU A 1 115 ? -1.866 -4.905 -4.603 1.00 89.50 115 LEU A N 1
ATOM 884 C CA . LEU A 1 115 ? -0.562 -5.276 -5.148 1.00 89.50 115 LEU A CA 1
ATOM 885 C C . LEU A 1 115 ? -0.281 -6.769 -4.960 1.00 89.50 115 LEU A C 1
ATOM 887 O O . LEU A 1 115 ? 0.071 -7.448 -5.923 1.00 89.50 115 LEU A O 1
ATOM 891 N N . HIS A 1 116 ? -0.531 -7.284 -3.755 1.00 90.62 116 HIS A N 1
ATOM 892 C CA . HIS A 1 116 ? -0.402 -8.703 -3.440 1.00 90.62 116 HIS A CA 1
ATOM 893 C C . HIS A 1 116 ? -1.312 -9.578 -4.319 1.00 90.62 116 HIS A C 1
ATOM 895 O O . HIS A 1 116 ? -0.832 -10.522 -4.942 1.00 90.62 116 HIS A O 1
ATOM 901 N N . ASP A 1 117 ? -2.596 -9.231 -4.440 1.00 87.75 117 ASP A N 1
ATOM 902 C CA . ASP A 1 117 ? -3.582 -9.990 -5.222 1.00 87.75 117 ASP A CA 1
ATOM 903 C C . ASP A 1 117 ? -3.246 -10.021 -6.726 1.00 87.75 117 ASP A C 1
ATOM 905 O O . ASP A 1 117 ? -3.599 -10.973 -7.422 1.00 87.75 117 ASP A O 1
ATOM 909 N N . ASN A 1 118 ? -2.536 -9.005 -7.231 1.00 84.50 118 ASN A N 1
ATOM 910 C CA . ASN A 1 118 ? -2.069 -8.944 -8.620 1.00 84.50 118 ASN A CA 1
ATOM 911 C C . ASN A 1 118 ? -0.628 -9.461 -8.809 1.00 84.50 118 ASN A C 1
ATOM 913 O O . ASN A 1 118 ? -0.129 -9.450 -9.932 1.00 84.50 118 ASN A O 1
ATOM 917 N N . GLY A 1 119 ? 0.056 -9.902 -7.746 1.00 87.31 119 GLY A N 1
ATOM 918 C CA . GLY A 1 119 ? 1.443 -10.378 -7.816 1.00 87.31 119 GLY A CA 1
ATOM 919 C C . GLY A 1 119 ? 2.457 -9.296 -8.208 1.00 87.31 119 GLY A C 1
ATOM 920 O O . GLY A 1 119 ? 3.499 -9.606 -8.785 1.00 87.31 119 GLY A O 1
ATOM 921 N N . VAL A 1 120 ? 2.148 -8.026 -7.929 1.00 87.69 120 VAL A N 1
ATOM 922 C CA . VAL A 1 120 ? 2.996 -6.872 -8.253 1.00 87.69 120 VAL A CA 1
ATOM 923 C C . VAL A 1 120 ? 3.663 -6.360 -6.980 1.00 87.69 120 VAL A C 1
ATOM 925 O O . VAL A 1 120 ? 3.028 -6.220 -5.939 1.00 87.69 120 VAL A O 1
ATOM 928 N N . ASN A 1 121 ? 4.952 -6.041 -7.062 1.00 90.19 121 ASN A N 1
ATOM 929 C CA . ASN A 1 121 ? 5.670 -5.399 -5.962 1.00 90.19 121 ASN A CA 1
ATOM 930 C C . ASN A 1 121 ? 5.398 -3.888 -5.955 1.00 90.19 121 ASN A C 1
ATOM 932 O O . ASN A 1 121 ? 5.248 -3.278 -7.012 1.00 90.19 121 ASN A O 1
ATOM 936 N N . GLY A 1 122 ? 5.402 -3.261 -4.779 1.00 90.12 122 GLY A N 1
ATOM 937 C CA . GLY A 1 122 ? 5.222 -1.814 -4.655 1.00 90.12 122 GLY A CA 1
ATOM 938 C C . GLY A 1 122 ? 6.100 -1.190 -3.581 1.00 90.12 122 GLY A C 1
ATOM 939 O O . GLY A 1 122 ? 6.640 -1.875 -2.714 1.00 90.12 122 GLY A O 1
ATOM 940 N N . ILE A 1 123 ? 6.235 0.132 -3.659 1.00 92.50 123 ILE A N 1
ATOM 941 C CA . ILE A 1 123 ? 6.998 0.952 -2.717 1.00 92.50 123 ILE A CA 1
ATOM 942 C C . ILE A 1 123 ? 6.034 1.947 -2.074 1.00 92.50 123 ILE A C 1
ATOM 944 O O . ILE A 1 123 ? 5.386 2.719 -2.778 1.00 92.50 123 ILE A O 1
ATOM 948 N N . LEU A 1 124 ? 5.954 1.948 -0.741 1.00 90.00 124 LEU A N 1
ATOM 949 C CA . LEU A 1 124 ? 5.225 2.975 0.005 1.00 90.00 124 LEU A CA 1
ATOM 950 C C . LEU A 1 124 ? 6.054 4.261 0.037 1.00 90.00 124 LEU A C 1
ATOM 952 O O . LEU A 1 124 ? 7.032 4.358 0.780 1.00 90.00 124 LEU A O 1
ATOM 956 N N . ALA A 1 125 ? 5.646 5.238 -0.767 1.00 90.88 125 ALA A N 1
ATOM 957 C CA . ALA A 1 125 ? 6.318 6.528 -0.904 1.00 90.88 125 ALA A CA 1
ATOM 958 C C . ALA A 1 125 ? 5.695 7.640 -0.034 1.00 90.88 125 ALA A C 1
ATOM 960 O O . ALA A 1 125 ? 5.952 8.817 -0.270 1.00 90.88 125 ALA A O 1
ATOM 961 N N . ASP A 1 126 ? 4.887 7.279 0.971 1.00 88.06 126 ASP A N 1
ATOM 962 C CA . ASP A 1 126 ? 4.269 8.240 1.889 1.00 88.06 126 ASP A CA 1
ATOM 963 C C . ASP A 1 126 ? 5.311 8.974 2.744 1.00 88.06 126 ASP A C 1
ATOM 965 O O . ASP A 1 126 ? 6.367 8.424 3.089 1.00 88.06 126 ASP A O 1
ATOM 969 N N . GLU A 1 127 ? 4.949 10.175 3.191 1.00 91.38 127 GLU A N 1
ATOM 970 C CA . GLU A 1 127 ? 5.713 11.010 4.122 1.00 91.38 127 GLU A CA 1
ATOM 971 C C . GLU A 1 127 ? 6.180 10.253 5.392 1.00 91.38 127 GLU A C 1
ATOM 973 O O . GLU A 1 127 ? 5.660 9.199 5.804 1.00 91.38 127 GLU A O 1
ATOM 978 N N . MET A 1 128 ? 7.236 10.758 6.036 1.00 87.44 128 MET A N 1
ATOM 979 C CA . MET A 1 128 ? 7.751 10.161 7.275 1.00 87.44 128 MET A CA 1
ATOM 980 C C . MET A 1 128 ? 6.737 10.309 8.422 1.00 87.44 128 MET A C 1
ATOM 982 O O . MET A 1 128 ? 6.027 11.301 8.525 1.00 87.44 128 MET A O 1
ATOM 986 N N . GLY A 1 129 ? 6.652 9.308 9.303 1.00 89.06 129 GLY A N 1
ATOM 987 C CA . GLY A 1 129 ? 5.769 9.362 10.478 1.00 89.06 129 GLY A CA 1
ATOM 988 C C . GLY A 1 129 ? 4.305 8.946 10.261 1.00 89.06 129 GLY A C 1
ATOM 989 O O . GLY A 1 129 ? 3.569 8.861 11.238 1.00 89.06 129 GLY A O 1
ATOM 990 N N . LEU A 1 130 ? 3.877 8.572 9.046 1.00 90.38 130 LEU A N 1
ATOM 991 C CA . LEU A 1 130 ? 2.508 8.068 8.791 1.00 90.38 130 LEU A CA 1
ATOM 992 C C . LEU A 1 130 ? 2.253 6.627 9.277 1.00 90.38 130 LEU A C 1
ATOM 994 O O . LEU A 1 130 ? 1.165 6.074 9.112 1.00 90.38 130 LEU A O 1
ATOM 998 N N . GLY A 1 131 ? 3.241 5.996 9.912 1.00 92.62 131 GLY A N 1
ATOM 999 C CA . GLY A 1 131 ? 3.090 4.643 10.443 1.00 92.62 131 GLY A CA 1
ATOM 1000 C C . GLY A 1 131 ? 3.165 3.551 9.374 1.00 92.62 131 GLY A C 1
ATOM 1001 O O . GLY A 1 131 ? 2.420 2.578 9.453 1.00 92.62 131 GLY A O 1
ATOM 1002 N N . LYS A 1 132 ? 4.094 3.669 8.414 1.00 95.25 132 LYS A N 1
ATOM 1003 C CA . LYS A 1 132 ? 4.393 2.616 7.421 1.00 95.25 132 LYS A CA 1
ATOM 1004 C C . LYS A 1 132 ? 4.653 1.251 8.073 1.00 95.25 132 LYS A C 1
ATOM 1006 O O . LYS A 1 132 ? 4.144 0.247 7.601 1.00 95.25 132 LYS A O 1
ATOM 1011 N N . THR A 1 133 ? 5.333 1.217 9.223 1.00 94.50 133 THR A N 1
ATOM 1012 C CA . THR A 1 133 ? 5.536 -0.015 10.006 1.00 94.50 133 THR A CA 1
ATOM 1013 C C . THR A 1 133 ? 4.215 -0.668 10.414 1.00 94.50 133 THR A C 1
ATOM 1015 O O . THR A 1 133 ? 4.052 -1.874 10.251 1.00 94.50 133 THR A O 1
ATOM 1018 N N . LEU A 1 134 ? 3.251 0.118 10.909 1.00 94.62 134 LEU A N 1
ATOM 1019 C CA . LEU A 1 134 ? 1.931 -0.395 11.276 1.00 94.62 134 LEU A CA 1
ATOM 1020 C C . LEU A 1 134 ? 1.190 -0.917 10.041 1.00 94.62 134 LEU A C 1
ATOM 1022 O O . LEU A 1 134 ? 0.585 -1.983 10.113 1.00 94.62 134 LEU A O 1
ATOM 1026 N N . GLN A 1 135 ? 1.267 -0.210 8.910 1.00 94.50 135 GLN A N 1
ATOM 1027 C CA . GLN A 1 135 ? 0.670 -0.662 7.651 1.00 94.50 135 GLN A CA 1
ATOM 1028 C C . GLN A 1 135 ? 1.275 -2.003 7.194 1.00 94.50 135 GLN A C 1
ATOM 1030 O O . GLN A 1 135 ? 0.527 -2.923 6.870 1.00 94.50 135 GLN A O 1
ATOM 1035 N N . THR A 1 136 ? 2.604 -2.160 7.235 1.00 94.56 136 THR A N 1
ATOM 1036 C CA . THR A 1 136 ? 3.287 -3.415 6.871 1.00 94.56 136 THR A CA 1
ATOM 1037 C C . THR A 1 136 ? 2.915 -4.568 7.805 1.00 94.56 136 THR A C 1
ATOM 1039 O O . THR A 1 136 ? 2.617 -5.662 7.333 1.00 94.56 136 THR A O 1
ATOM 1042 N N . ILE A 1 137 ? 2.871 -4.340 9.122 1.00 95.31 137 ILE A N 1
ATOM 1043 C CA . ILE A 1 137 ? 2.417 -5.360 10.083 1.00 95.31 137 ILE A CA 1
ATOM 1044 C C . ILE A 1 137 ? 0.955 -5.735 9.812 1.00 95.31 137 ILE A C 1
ATOM 1046 O O . ILE A 1 137 ? 0.609 -6.913 9.843 1.00 95.31 137 ILE A O 1
ATOM 1050 N N . SER A 1 138 ? 0.107 -4.752 9.501 1.00 95.00 138 SER A N 1
ATOM 1051 C CA . SER A 1 138 ? -1.307 -4.981 9.185 1.00 95.00 138 SER A CA 1
ATOM 1052 C C . SER A 1 138 ? -1.487 -5.797 7.905 1.00 95.00 138 SER A C 1
ATOM 1054 O O . SER A 1 138 ? -2.391 -6.622 7.843 1.00 95.00 138 SER A O 1
ATOM 1056 N N . LEU A 1 139 ? -0.609 -5.636 6.909 1.00 95.12 139 LEU A N 1
ATOM 1057 C CA . LEU A 1 139 ? -0.606 -6.484 5.716 1.00 95.12 139 LEU A CA 1
ATOM 1058 C C . LEU A 1 139 ? -0.313 -7.945 6.074 1.00 95.12 139 LEU A C 1
ATOM 1060 O O . LEU A 1 139 ? -1.049 -8.833 5.660 1.00 95.12 139 LEU A O 1
ATOM 1064 N N . VAL A 1 140 ? 0.720 -8.202 6.880 1.00 95.69 140 VAL A N 1
ATOM 1065 C CA . VAL A 1 140 ? 1.052 -9.568 7.327 1.00 95.69 140 VAL A CA 1
ATOM 1066 C C . VAL A 1 140 ? -0.074 -10.162 8.173 1.00 95.69 140 VAL A C 1
ATOM 1068 O O . VAL A 1 140 ? -0.411 -11.331 8.013 1.00 95.69 140 VAL A O 1
ATOM 1071 N N . ALA A 1 141 ? -0.672 -9.358 9.054 1.00 94.62 141 ALA A N 1
ATOM 1072 C CA . ALA A 1 141 ? -1.830 -9.757 9.843 1.00 94.62 141 ALA A CA 1
ATOM 1073 C C . ALA A 1 141 ? -3.004 -10.164 8.944 1.00 94.62 141 ALA A C 1
ATOM 1075 O O . ALA A 1 141 ? -3.536 -11.250 9.126 1.00 94.62 141 ALA A O 1
ATOM 1076 N N . TYR A 1 142 ? -3.342 -9.341 7.948 1.00 94.06 142 TYR A N 1
ATOM 1077 C CA . TYR A 1 142 ? -4.395 -9.632 6.975 1.00 94.06 142 TYR A CA 1
ATOM 1078 C C . TYR A 1 142 ? -4.136 -10.926 6.189 1.00 94.06 142 TYR A C 1
ATOM 1080 O O . TYR A 1 142 ? -5.050 -11.715 6.005 1.00 94.06 142 TYR A O 1
ATOM 1088 N N . LEU A 1 143 ? -2.898 -11.176 5.752 1.00 92.50 143 LEU A N 1
ATOM 1089 C CA . LEU A 1 143 ? -2.552 -12.396 5.007 1.00 92.50 143 LEU A CA 1
ATOM 1090 C C . LEU A 1 143 ? -2.568 -13.670 5.866 1.00 92.50 143 LEU A C 1
ATOM 1092 O O . LEU A 1 143 ? -2.579 -14.774 5.324 1.00 92.50 143 LEU A O 1
ATOM 1096 N N . ARG A 1 144 ? -2.499 -13.527 7.193 1.00 93.19 144 ARG A N 1
ATOM 1097 C CA . ARG A 1 144 ? -2.538 -14.643 8.144 1.00 93.19 144 ARG A CA 1
ATOM 1098 C C . ARG A 1 144 ? -3.965 -15.032 8.541 1.00 93.19 144 ARG A C 1
ATOM 1100 O O . ARG A 1 144 ? -4.150 -16.155 9.007 1.00 93.19 144 ARG A O 1
ATOM 1107 N N . GLU A 1 145 ? -4.909 -14.099 8.458 1.00 85.12 145 GLU A N 1
ATOM 1108 C CA . GLU A 1 145 ? -6.334 -14.325 8.759 1.00 85.12 145 GLU A CA 1
ATOM 1109 C C . GLU A 1 145 ? -6.989 -15.275 7.751 1.00 85.12 145 GLU A C 1
ATOM 1111 O O . GLU A 1 145 ? -7.756 -16.147 8.222 1.00 85.12 145 GLU A O 1
#

InterPro domains:
  IPR000330 SNF2, N-terminal domain [PF00176] (104-144)
  IPR027417 P-loop containing nucleoside triphosphate hydrolase [SSF52540] (85-144)
  IPR038718 SNF2-like, N-terminal domain superfamily [G3DSA:3.40.50.10810] (69-145)